Protein AF-A0A8S1CWT9-F1 (afdb_monomer_lite)

InterPro domains:
  IPR013087 Zinc finger C2H2-type [PS00028] (95-117)
  IPR051968 Zinc finger homeobox transcription regulators [PTHR45891] (40-151)

Organism: NCBI:txid197152

Structure (mmCIF, N/CA/C/O backbone):
data_AF-A0A8S1CWT9-F1
#
_entry.id   AF-A0A8S1CWT9-F1
#
loop_
_atom_site.group_PDB
_atom_site.id
_atom_site.type_symbol
_atom_site.label_atom_id
_atom_site.label_alt_id
_atom_site.label_comp_id
_atom_site.label_asym_id
_atom_site.label_entity_id
_atom_site.label_seq_id
_atom_site.pdbx_PDB_ins_code
_atom_site.Cartn_x
_atom_site.Cartn_y
_atom_site.Cartn_z
_atom_site.occupancy
_atom_site.B_iso_or_equiv
_atom_site.auth_seq_id
_atom_site.auth_comp_id
_atom_site.auth_asym_id
_atom_site.auth_atom_id
_atom_site.pdbx_PDB_model_num
ATOM 1 N N . MET A 1 1 ? -9.721 -0.249 -10.365 1.00 49.66 1 MET A N 1
ATOM 2 C CA . MET A 1 1 ? -8.797 0.901 -10.488 1.00 49.66 1 MET A CA 1
ATOM 3 C C . MET A 1 1 ? -8.798 1.610 -9.141 1.00 49.66 1 MET A C 1
ATOM 5 O O . MET A 1 1 ? -9.825 2.166 -8.777 1.00 49.66 1 MET A O 1
ATOM 9 N N . PHE A 1 2 ? -7.734 1.484 -8.346 1.00 64.31 2 PHE A N 1
ATOM 10 C CA . PHE A 1 2 ? -7.652 2.156 -7.043 1.00 64.31 2 PHE A CA 1
ATOM 11 C C . PHE A 1 2 ? -7.212 3.606 -7.270 1.00 64.31 2 PHE A C 1
ATOM 13 O O . PHE A 1 2 ? -6.270 3.846 -8.023 1.00 64.31 2 PHE A O 1
ATOM 20 N N . LYS A 1 3 ? -7.934 4.572 -6.694 1.00 72.62 3 LYS A N 1
ATOM 21 C CA . LYS A 1 3 ? -7.607 5.996 -6.834 1.00 72.62 3 LYS A CA 1
ATOM 22 C C . LYS A 1 3 ? -6.518 6.356 -5.829 1.00 72.62 3 LYS A C 1
ATOM 24 O O . LYS A 1 3 ? -6.702 6.142 -4.635 1.00 72.62 3 LYS A O 1
ATOM 29 N N . LEU A 1 4 ? -5.405 6.893 -6.319 1.00 82.19 4 LEU A N 1
ATOM 30 C CA . LEU A 1 4 ? -4.337 7.398 -5.463 1.00 82.19 4 LEU A CA 1
ATOM 31 C C . LEU A 1 4 ? -4.657 8.830 -5.019 1.00 82.19 4 LEU A C 1
ATOM 33 O O . LEU A 1 4 ? -5.099 9.628 -5.852 1.00 82.19 4 LEU A O 1
ATOM 37 N N . PRO A 1 5 ? -4.421 9.179 -3.743 1.00 83.06 5 PRO A N 1
ATOM 38 C CA . PRO A 1 5 ? -4.479 10.564 -3.297 1.00 83.06 5 PRO A CA 1
ATOM 39 C C . PRO A 1 5 ? -3.512 11.444 -4.102 1.00 83.06 5 PRO A C 1
ATOM 41 O O . PRO A 1 5 ? -2.410 11.013 -4.446 1.00 83.06 5 PRO A O 1
ATOM 44 N N . ALA A 1 6 ? -3.888 12.699 -4.369 1.00 84.00 6 ALA A N 1
ATOM 45 C CA . ALA A 1 6 ? -3.063 13.622 -5.160 1.00 84.00 6 ALA A CA 1
ATOM 46 C C . ALA A 1 6 ? -1.653 13.809 -4.568 1.00 84.00 6 ALA A C 1
ATOM 48 O O . ALA A 1 6 ? -0.664 13.834 -5.300 1.00 84.00 6 ALA A O 1
ATOM 49 N N . LYS A 1 7 ? -1.554 13.850 -3.232 1.00 86.88 7 LYS A N 1
ATOM 50 C CA . LYS A 1 7 ? -0.280 13.913 -2.505 1.00 86.88 7 LYS A CA 1
ATOM 51 C C . LYS A 1 7 ? 0.626 12.719 -2.830 1.00 86.88 7 LYS A C 1
ATOM 53 O O . LYS A 1 7 ? 1.799 12.906 -3.138 1.00 86.88 7 LYS A O 1
ATOM 58 N N . THR A 1 8 ? 0.063 11.511 -2.849 1.00 89.81 8 THR A N 1
ATOM 59 C CA . THR A 1 8 ? 0.788 10.272 -3.160 1.00 89.81 8 THR A CA 1
ATOM 60 C C . THR A 1 8 ? 1.330 10.275 -4.585 1.00 89.81 8 THR A C 1
ATOM 62 O O . THR A 1 8 ? 2.436 9.801 -4.816 1.00 89.81 8 THR A O 1
ATOM 65 N N . VAL A 1 9 ? 0.598 10.846 -5.548 1.00 90.62 9 VAL A N 1
ATOM 66 C CA . VAL A 1 9 ? 1.092 10.981 -6.931 1.00 90.62 9 VAL A CA 1
ATOM 67 C C . VAL A 1 9 ? 2.339 11.872 -6.981 1.00 90.62 9 VAL A C 1
ATOM 69 O O . VAL A 1 9 ? 3.316 11.520 -7.643 1.00 90.62 9 VAL A O 1
ATOM 72 N N . GLY A 1 10 ? 2.345 12.983 -6.237 1.00 90.56 10 GLY A N 1
ATOM 73 C CA . GLY A 1 10 ? 3.521 13.850 -6.105 1.00 90.56 10 GLY A CA 1
ATOM 74 C C . GLY A 1 10 ? 4.719 13.140 -5.464 1.00 90.56 10 GLY A C 1
ATOM 75 O O . GLY A 1 10 ? 5.833 13.216 -5.983 1.00 90.56 10 GLY A O 1
ATOM 76 N N . GLU A 1 11 ? 4.488 12.390 -4.383 1.00 92.75 11 GLU A N 1
ATOM 77 C CA . GLU A 1 11 ? 5.516 11.593 -3.697 1.00 92.75 11 GLU A CA 1
ATOM 78 C C . GLU A 1 11 ? 6.090 10.487 -4.592 1.00 92.75 11 GLU A C 1
ATOM 80 O O . GLU A 1 11 ? 7.299 10.267 -4.597 1.00 92.75 11 GLU A O 1
ATOM 85 N N . ILE A 1 12 ? 5.254 9.826 -5.402 1.00 93.75 12 ILE A N 1
ATOM 86 C CA . ILE A 1 12 ? 5.706 8.859 -6.413 1.00 93.75 12 ILE A CA 1
ATOM 87 C C . ILE A 1 12 ? 6.628 9.544 -7.424 1.00 93.75 12 ILE A C 1
ATOM 89 O O . ILE A 1 12 ? 7.690 9.006 -7.731 1.00 93.75 12 ILE A O 1
ATOM 93 N N . GLY A 1 13 ? 6.260 10.730 -7.920 1.00 92.31 13 GLY A N 1
ATOM 94 C CA . GLY A 1 13 ? 7.089 11.494 -8.856 1.00 92.31 13 GLY A CA 1
ATOM 95 C C . GLY A 1 13 ? 8.473 11.810 -8.283 1.00 92.31 13 GLY A C 1
ATOM 96 O O . GLY A 1 13 ? 9.487 11.566 -8.937 1.00 92.31 13 GLY A O 1
ATOM 97 N N . GLN A 1 14 ? 8.528 12.264 -7.029 1.00 93.75 14 GLN A N 1
ATOM 98 C CA . GLN A 1 14 ? 9.786 12.504 -6.313 1.00 93.75 14 GLN A CA 1
ATOM 99 C C . GLN A 1 14 ? 10.577 11.207 -6.092 1.00 93.75 14 GLN A C 1
ATOM 101 O O . GLN A 1 14 ? 11.782 11.160 -6.331 1.00 93.75 14 GLN A O 1
ATOM 106 N N . ALA A 1 15 ? 9.903 10.125 -5.696 1.00 94.06 15 ALA A N 1
ATOM 107 C CA . ALA A 1 15 ? 10.519 8.820 -5.489 1.00 94.06 15 ALA A CA 1
ATOM 108 C C . ALA A 1 15 ? 11.072 8.213 -6.788 1.00 94.06 15 ALA A C 1
ATOM 110 O O . ALA A 1 15 ? 12.037 7.451 -6.737 1.00 94.06 15 ALA A O 1
ATOM 111 N N . CYS A 1 16 ? 10.494 8.542 -7.945 1.00 93.06 16 CYS A N 1
ATOM 112 C CA . CYS A 1 16 ? 11.016 8.149 -9.251 1.00 93.06 16 CYS A CA 1
ATOM 113 C C . CYS A 1 16 ? 12.299 8.901 -9.634 1.00 93.06 16 CYS A C 1
ATOM 115 O O . CYS A 1 16 ? 13.097 8.357 -10.392 1.00 93.06 16 CYS A O 1
ATOM 117 N N . ALA A 1 17 ? 12.528 10.101 -9.093 1.00 91.06 17 ALA A N 1
ATOM 118 C CA . ALA A 1 17 ? 13.733 10.888 -9.358 1.00 91.06 17 ALA A CA 1
ATOM 119 C C . ALA A 1 17 ? 14.971 10.401 -8.579 1.00 91.06 17 ALA A C 1
ATOM 121 O O . ALA A 1 17 ? 16.090 10.804 -8.890 1.00 91.06 17 ALA A O 1
ATOM 122 N N . THR A 1 18 ? 14.799 9.538 -7.574 1.00 90.56 18 THR A N 1
ATOM 123 C CA . THR A 1 18 ? 15.908 8.997 -6.775 1.00 90.56 18 THR A CA 1
ATOM 124 C C . THR A 1 18 ? 16.432 7.675 -7.335 1.00 90.56 18 THR A C 1
ATOM 126 O O . THR A 1 18 ? 15.701 6.912 -7.970 1.00 90.56 18 THR A O 1
ATOM 129 N N . THR A 1 19 ? 17.694 7.348 -7.058 1.00 87.56 19 THR A N 1
ATOM 130 C CA . THR A 1 19 ? 18.300 6.054 -7.412 1.00 87.56 19 THR A CA 1
ATOM 131 C C . THR A 1 19 ? 17.859 4.927 -6.470 1.00 87.56 19 THR A C 1
ATOM 133 O O . THR A 1 19 ? 17.365 5.172 -5.371 1.00 87.56 19 THR A O 1
ATOM 136 N N . GLY A 1 20 ? 18.021 3.672 -6.900 1.00 89.31 20 GLY A N 1
ATOM 137 C CA . GLY A 1 20 ? 17.715 2.488 -6.087 1.00 89.31 20 GLY A CA 1
ATOM 138 C C . GLY A 1 20 ? 16.220 2.243 -5.851 1.00 89.31 20 GLY A C 1
ATOM 139 O O . GLY A 1 20 ? 15.360 2.806 -6.534 1.00 89.31 20 GLY A O 1
ATOM 140 N N . HIS A 1 21 ? 15.900 1.378 -4.890 1.00 93.69 21 HIS A N 1
ATOM 141 C CA . HIS A 1 21 ? 14.523 1.056 -4.510 1.00 93.69 21 HIS A CA 1
ATOM 142 C C . HIS A 1 21 ? 13.992 2.063 -3.491 1.00 93.69 21 HIS A C 1
ATOM 144 O O . HIS A 1 21 ? 14.667 2.389 -2.519 1.00 93.69 21 HIS A O 1
ATOM 150 N N . THR A 1 22 ? 12.769 2.541 -3.694 1.00 95.94 22 THR A N 1
ATOM 151 C CA . THR A 1 22 ? 12.094 3.441 -2.749 1.00 95.94 22 THR A CA 1
ATOM 152 C C . THR A 1 22 ? 10.734 2.896 -2.365 1.00 95.94 22 THR A C 1
ATOM 154 O O . THR A 1 22 ? 10.123 2.152 -3.125 1.00 95.94 22 THR A O 1
ATOM 157 N N . ILE A 1 23 ? 10.252 3.263 -1.178 1.00 95.69 23 ILE A N 1
ATOM 158 C CA . ILE A 1 23 ? 8.928 2.875 -0.691 1.00 95.69 23 ILE A CA 1
ATOM 159 C C . ILE A 1 23 ? 8.103 4.145 -0.507 1.00 95.69 23 ILE A C 1
ATOM 161 O O . ILE A 1 23 ? 8.524 5.043 0.219 1.00 95.69 23 ILE A O 1
ATOM 165 N N . VAL A 1 24 ? 6.931 4.201 -1.137 1.00 94.75 24 VAL A N 1
ATOM 166 C CA . VAL A 1 24 ? 5.929 5.249 -0.899 1.00 94.75 24 VAL A CA 1
ATOM 167 C C . VAL A 1 24 ? 4.765 4.613 -0.159 1.00 94.75 24 VAL A C 1
ATOM 169 O O . VAL A 1 24 ? 4.210 3.609 -0.608 1.00 94.75 24 VAL A O 1
ATOM 172 N N . ARG A 1 25 ? 4.419 5.183 0.993 1.00 92.12 25 ARG A N 1
ATOM 173 C CA . ARG A 1 25 ? 3.312 4.728 1.833 1.00 92.12 25 ARG A CA 1
ATOM 174 C C . ARG A 1 25 ? 2.161 5.705 1.707 1.00 92.12 25 ARG A C 1
ATOM 176 O O . ARG A 1 25 ? 2.380 6.906 1.794 1.00 92.12 25 ARG A O 1
ATOM 183 N N . PHE A 1 26 ? 0.952 5.197 1.534 1.00 88.81 26 PHE A N 1
ATOM 184 C CA . PHE A 1 26 ? -0.241 6.029 1.483 1.00 88.81 26 PHE A CA 1
ATOM 185 C C . PHE A 1 26 ? -1.375 5.391 2.268 1.00 88.81 26 PHE A C 1
ATOM 187 O O . PHE A 1 26 ? -1.491 4.168 2.325 1.00 88.81 26 PHE A O 1
ATOM 194 N N . SER A 1 27 ? -2.227 6.232 2.834 1.00 85.25 27 SER A N 1
ATOM 195 C CA . SER A 1 27 ? -3.478 5.813 3.456 1.00 85.25 27 SER A CA 1
ATOM 196 C C . SER A 1 27 ? -4.642 6.192 2.541 1.00 85.25 27 SER A C 1
ATOM 198 O O . SER A 1 27 ? -4.522 7.083 1.697 1.00 85.25 27 SER A O 1
ATOM 200 N N . THR A 1 28 ? -5.760 5.479 2.649 1.00 77.31 28 THR A N 1
ATOM 201 C CA . THR A 1 28 ? -6.960 5.775 1.847 1.00 77.31 28 THR A CA 1
ATOM 202 C C . THR A 1 28 ? -7.794 6.927 2.402 1.00 77.31 28 THR A C 1
ATOM 204 O O . THR A 1 28 ? -8.642 7.455 1.686 1.00 77.31 28 THR A O 1
ATOM 207 N N . ASP A 1 29 ? -7.565 7.322 3.651 1.00 71.81 29 ASP A N 1
ATOM 208 C CA . ASP A 1 29 ? -8.084 8.554 4.230 1.00 71.81 29 ASP A CA 1
ATOM 209 C C . ASP A 1 29 ? -7.227 9.761 3.806 1.00 71.81 29 ASP A C 1
ATOM 211 O O . ASP A 1 29 ? -6.001 9.704 3.738 1.00 71.81 29 ASP A O 1
ATOM 215 N N . ALA A 1 30 ? -7.899 10.866 3.466 1.00 57.97 30 ALA A N 1
ATOM 216 C CA . ALA A 1 30 ? -7.269 12.090 2.958 1.00 57.97 30 ALA A CA 1
ATOM 217 C C . ALA A 1 30 ? -6.374 12.790 3.999 1.00 57.97 30 ALA A C 1
ATOM 219 O O . ALA A 1 30 ? -5.510 13.591 3.642 1.00 57.97 30 ALA A O 1
ATOM 220 N N . GLU A 1 31 ? -6.554 12.455 5.273 1.00 56.31 31 GLU A N 1
ATOM 221 C CA . GLU A 1 31 ? -5.824 13.003 6.407 1.00 56.31 31 GLU A CA 1
ATOM 222 C C . GLU A 1 31 ? -5.091 11.854 7.088 1.00 56.31 31 GLU A C 1
ATOM 224 O O . GLU A 1 31 ? -5.621 11.168 7.959 1.00 56.31 31 GLU A O 1
ATOM 229 N N . GLY A 1 32 ? -3.868 11.594 6.626 1.00 53.34 32 GLY A N 1
ATOM 230 C CA . GLY A 1 32 ? -3.017 10.580 7.228 1.00 53.34 32 GLY A CA 1
ATOM 231 C C . GLY A 1 32 ? -2.881 10.832 8.727 1.00 53.34 32 GLY A C 1
ATOM 232 O O . GLY A 1 32 ? -2.379 11.879 9.138 1.00 53.34 32 GLY A O 1
ATOM 233 N N . MET A 1 33 ? -3.288 9.861 9.544 1.00 53.72 33 MET A N 1
ATOM 234 C CA . MET A 1 33 ? -2.989 9.849 10.975 1.00 53.72 33 MET A CA 1
ATOM 235 C C . MET A 1 33 ? -1.507 9.563 11.207 1.00 53.72 33 MET A C 1
ATOM 237 O O . MET A 1 33 ? -1.104 8.503 11.669 1.00 53.72 33 MET A O 1
ATOM 241 N N . ALA A 1 34 ? -0.680 10.549 10.880 1.00 50.03 34 ALA A N 1
ATOM 242 C CA . ALA A 1 34 ? 0.736 10.558 11.200 1.00 50.03 34 ALA A CA 1
ATOM 243 C C . ALA A 1 34 ? 1.008 10.971 12.662 1.00 50.03 34 ALA A C 1
ATOM 245 O O . ALA A 1 34 ? 2.169 11.018 13.054 1.00 50.03 34 ALA A O 1
ATOM 246 N N . ALA A 1 35 ? -0.017 11.290 13.468 1.00 50.84 35 ALA A N 1
ATOM 247 C CA . ALA A 1 35 ? 0.195 11.946 14.765 1.00 50.84 35 ALA A CA 1
ATOM 248 C C . ALA A 1 35 ? -0.682 11.470 15.936 1.00 50.84 35 ALA A C 1
ATOM 250 O O . ALA A 1 35 ? -0.478 11.932 17.056 1.00 50.84 35 ALA A O 1
ATOM 251 N N . THR A 1 36 ? -1.643 10.570 15.734 1.00 56.09 36 THR A N 1
ATOM 252 C CA . THR A 1 36 ? -2.501 10.110 16.837 1.00 56.09 36 THR A CA 1
ATOM 253 C C . THR A 1 36 ? -1.913 8.841 17.435 1.00 56.09 36 THR A C 1
ATOM 255 O O . THR A 1 36 ? -1.563 7.913 16.706 1.00 56.09 36 THR A O 1
ATOM 258 N N . ALA A 1 37 ? -1.757 8.816 18.760 1.00 70.62 37 ALA A N 1
ATOM 259 C CA . ALA A 1 37 ? -1.256 7.646 19.468 1.00 70.62 37 ALA A CA 1
ATOM 260 C C . ALA A 1 37 ? -2.113 6.421 19.109 1.00 70.62 37 ALA A C 1
ATOM 262 O O . ALA A 1 37 ? -3.340 6.467 19.210 1.00 70.62 37 ALA A O 1
ATOM 263 N N . MET A 1 38 ? -1.466 5.346 18.651 1.00 81.62 38 MET A N 1
ATOM 264 C CA . MET A 1 38 ? -2.145 4.095 18.317 1.00 81.62 38 MET A CA 1
ATOM 265 C C . MET A 1 38 ? -2.852 3.561 19.573 1.00 81.62 38 MET A C 1
ATOM 267 O O . MET A 1 38 ? -2.187 3.435 20.607 1.00 81.62 38 MET A O 1
ATOM 271 N N . PRO A 1 39 ? -4.154 3.228 19.510 1.00 82.81 39 PRO A N 1
ATOM 272 C CA . PRO A 1 39 ? -4.846 2.627 20.642 1.00 82.81 39 PRO A CA 1
ATOM 273 C C . PRO A 1 39 ? -4.192 1.302 21.072 1.00 82.81 39 PRO A C 1
ATOM 275 O O . PRO A 1 39 ? -3.565 0.624 20.246 1.00 82.81 39 PRO A O 1
ATOM 278 N N . PRO A 1 40 ? -4.347 0.887 22.342 1.00 83.19 40 PRO A N 1
ATOM 279 C CA . PRO A 1 40 ? -3.868 -0.415 22.794 1.00 83.19 40 PRO A CA 1
ATOM 280 C C . PRO A 1 40 ? -4.463 -1.543 21.938 1.00 83.19 40 PRO A C 1
ATOM 282 O O . PRO A 1 40 ? -5.555 -1.432 21.384 1.00 83.19 40 PRO A O 1
ATOM 285 N N . HIS A 1 41 ? -3.702 -2.628 21.780 1.00 88.31 41 HIS A N 1
ATOM 286 C CA . HIS A 1 41 ? -4.041 -3.784 20.934 1.00 88.31 41 HIS A CA 1
ATOM 287 C C . HIS A 1 41 ? -4.184 -3.497 19.430 1.00 88.31 41 HIS A C 1
ATOM 289 O O . HIS A 1 41 ? -4.434 -4.431 18.664 1.00 88.31 41 HIS A O 1
ATOM 295 N N . CYS A 1 42 ? -3.976 -2.259 18.982 1.00 91.25 42 CYS A N 1
ATOM 296 C CA . CYS A 1 42 ? -4.053 -1.891 17.576 1.00 91.25 42 CYS A CA 1
ATOM 297 C C . CYS A 1 42 ? -2.661 -1.737 16.958 1.00 91.25 42 CYS A C 1
ATOM 299 O O . CYS A 1 42 ? -1.693 -1.377 17.631 1.00 91.25 42 CYS A O 1
ATOM 301 N N . ARG A 1 43 ? -2.535 -2.022 15.659 1.00 90.88 43 ARG A N 1
ATOM 302 C CA . ARG A 1 43 ? -1.295 -1.772 14.911 1.00 90.88 43 ARG A CA 1
ATOM 303 C C . ARG A 1 43 ? -1.550 -1.406 13.458 1.00 90.88 43 ARG A C 1
ATOM 305 O O . ARG A 1 43 ? -2.594 -1.726 12.893 1.00 90.88 43 ARG A O 1
ATOM 312 N N . HIS A 1 44 ? -0.535 -0.806 12.845 1.00 90.12 44 HIS A N 1
ATOM 313 C CA . HIS A 1 44 ? -0.490 -0.601 11.405 1.00 90.12 44 HIS A CA 1
ATOM 314 C C . HIS A 1 44 ? -0.302 -1.926 10.660 1.00 90.12 44 HIS A C 1
ATOM 316 O O . HIS A 1 44 ? 0.442 -2.812 11.092 1.00 90.12 44 HIS A O 1
ATOM 322 N N . LEU A 1 45 ? -0.945 -2.009 9.503 1.00 91.19 45 LEU A N 1
ATOM 323 C CA . LEU A 1 45 ? -0.726 -3.022 8.489 1.00 91.19 45 LEU A CA 1
ATOM 324 C C . LEU A 1 45 ? -0.213 -2.358 7.219 1.00 91.19 45 LEU A C 1
ATOM 326 O O . LEU A 1 45 ? -0.735 -1.338 6.775 1.00 91.19 45 LEU A O 1
ATOM 330 N N . GLU A 1 46 ? 0.792 -2.976 6.617 1.00 92.38 46 GLU A N 1
ATOM 331 C CA . GLU A 1 46 ? 1.314 -2.591 5.314 1.00 92.38 46 GLU A CA 1
ATOM 332 C C . GLU A 1 46 ? 0.858 -3.618 4.281 1.00 92.38 46 GLU A C 1
ATOM 334 O O . GLU A 1 46 ? 1.128 -4.812 4.417 1.00 92.38 46 GLU A O 1
ATOM 339 N N . LYS A 1 47 ? 0.170 -3.160 3.236 1.00 91.75 47 LYS A N 1
ATOM 340 C CA . LYS A 1 47 ? -0.219 -3.989 2.097 1.00 91.75 47 LYS A CA 1
ATOM 341 C C . LYS A 1 47 ? 0.439 -3.467 0.832 1.00 91.75 47 LYS A C 1
ATOM 343 O O . LYS A 1 47 ? 0.308 -2.296 0.491 1.00 91.75 47 LYS A O 1
ATOM 348 N N . GLU A 1 48 ? 1.111 -4.345 0.102 1.00 94.62 48 GLU A N 1
ATOM 349 C CA . GLU A 1 48 ? 1.666 -4.003 -1.206 1.00 94.62 48 GLU A CA 1
ATOM 350 C C . GLU A 1 48 ? 0.536 -3.704 -2.192 1.00 94.62 48 GLU A C 1
ATOM 352 O O . GLU A 1 48 ? -0.357 -4.526 -2.407 1.00 94.62 48 GLU A O 1
ATOM 357 N N . ALA A 1 49 ? 0.565 -2.503 -2.765 1.00 93.56 49 ALA A N 1
ATOM 358 C CA . ALA A 1 49 ? -0.436 -2.042 -3.716 1.00 93.56 49 ALA A CA 1
ATOM 359 C C . ALA A 1 49 ? 0.058 -2.173 -5.161 1.00 93.56 49 ALA A C 1
ATOM 361 O O . ALA A 1 49 ? -0.692 -2.627 -6.023 1.00 93.56 49 ALA A O 1
ATOM 362 N N . ALA A 1 50 ? 1.301 -1.758 -5.432 1.00 95.56 50 ALA A N 1
ATOM 363 C CA . ALA A 1 50 ? 1.904 -1.820 -6.762 1.00 95.56 50 ALA A CA 1
ATOM 364 C C . ALA A 1 50 ? 3.425 -1.597 -6.720 1.00 95.56 50 ALA A C 1
ATOM 366 O O . ALA A 1 50 ? 3.980 -1.130 -5.726 1.00 95.56 50 ALA A O 1
ATOM 367 N N . PHE A 1 51 ? 4.079 -1.845 -7.851 1.00 96.88 51 PHE A N 1
ATOM 368 C CA . PHE A 1 51 ? 5.479 -1.524 -8.103 1.00 96.88 51 PHE A CA 1
ATOM 369 C C . PHE A 1 51 ? 5.587 -0.621 -9.329 1.00 96.88 51 PHE A C 1
ATOM 371 O O . PHE A 1 51 ? 5.026 -0.936 -10.371 1.00 96.88 51 PHE A O 1
ATOM 378 N N . ILE A 1 52 ? 6.302 0.496 -9.236 1.00 96.25 52 ILE A N 1
ATOM 379 C CA . ILE A 1 52 ? 6.361 1.504 -10.301 1.00 96.25 52 ILE A CA 1
ATOM 380 C C . ILE A 1 52 ? 7.773 1.565 -10.869 1.00 96.25 52 ILE A C 1
ATOM 382 O O . ILE A 1 52 ? 8.750 1.722 -10.134 1.00 96.25 52 ILE A O 1
ATOM 386 N N . CYS A 1 53 ? 7.899 1.450 -12.190 1.00 95.75 53 CYS A N 1
ATOM 387 C CA . CYS A 1 53 ? 9.185 1.611 -12.856 1.00 95.75 53 CYS A CA 1
ATOM 388 C C . CYS A 1 53 ? 9.615 3.082 -12.823 1.00 95.75 53 CYS A C 1
ATOM 390 O O . CYS A 1 53 ? 8.916 3.936 -13.356 1.00 95.75 53 CYS A O 1
ATOM 392 N N . LYS A 1 54 ? 10.800 3.386 -12.285 1.00 94.38 54 LYS A N 1
ATOM 393 C CA . LYS A 1 54 ? 11.272 4.776 -12.169 1.00 94.38 54 LYS A CA 1
ATOM 394 C C . LYS A 1 54 ? 11.519 5.482 -13.507 1.00 94.38 54 LYS A C 1
ATOM 396 O O . LYS A 1 54 ? 11.446 6.702 -13.569 1.00 94.38 54 LYS A O 1
ATOM 401 N N . LYS A 1 55 ? 11.772 4.731 -14.587 1.00 93.38 55 LYS A N 1
ATOM 402 C CA . LYS A 1 55 ? 12.072 5.301 -15.913 1.00 93.38 55 LYS A CA 1
ATOM 403 C C . LYS A 1 55 ? 10.827 5.688 -16.709 1.00 93.38 55 LYS A C 1
ATOM 405 O O . LYS A 1 55 ? 10.790 6.769 -17.278 1.00 93.38 55 LYS A O 1
ATOM 410 N N . CYS A 1 56 ? 9.829 4.808 -16.779 1.00 94.81 56 CYS A N 1
ATOM 411 C CA . CYS A 1 56 ? 8.611 5.029 -17.574 1.00 94.81 56 CYS A CA 1
ATOM 412 C C . CYS A 1 56 ? 7.363 5.318 -16.729 1.00 94.81 56 CYS A C 1
ATOM 414 O O . CYS A 1 56 ? 6.305 5.577 -17.288 1.00 94.81 56 CYS A O 1
ATOM 416 N N . GLN A 1 57 ? 7.474 5.230 -15.399 1.00 94.38 57 GLN A N 1
ATOM 417 C CA . GLN A 1 57 ? 6.396 5.443 -14.427 1.00 94.38 57 GLN A CA 1
ATOM 418 C C . GLN A 1 57 ? 5.176 4.522 -14.598 1.00 94.38 57 GLN A C 1
ATOM 420 O O . GLN A 1 57 ? 4.114 4.774 -14.034 1.00 94.38 57 GLN A O 1
ATOM 425 N N . LEU A 1 58 ? 5.329 3.406 -15.320 1.00 94.94 58 LEU A N 1
ATOM 426 C CA . LEU A 1 58 ? 4.306 2.367 -15.396 1.00 94.94 58 LEU A CA 1
ATOM 427 C C . LEU A 1 58 ? 4.236 1.575 -14.087 1.00 94.94 58 LEU A C 1
ATOM 429 O O . LEU A 1 58 ? 5.268 1.239 -13.498 1.00 94.94 58 LEU A O 1
ATOM 433 N N . ALA A 1 59 ? 3.011 1.264 -13.662 1.00 95.31 59 ALA A N 1
ATOM 434 C CA . ALA A 1 59 ? 2.719 0.473 -12.473 1.00 95.31 59 ALA A CA 1
ATOM 435 C C . ALA A 1 59 ? 2.514 -1.010 -12.816 1.00 95.31 59 ALA A C 1
ATOM 437 O O . ALA A 1 59 ? 1.898 -1.358 -13.823 1.00 95.31 59 ALA A O 1
ATOM 438 N N . PHE A 1 60 ? 3.000 -1.878 -11.937 1.00 96.31 60 PHE A N 1
ATOM 439 C CA . PHE A 1 60 ? 3.005 -3.327 -12.073 1.00 96.31 60 PHE A CA 1
ATOM 440 C C . PHE A 1 60 ? 2.454 -3.976 -10.796 1.00 96.31 60 PHE A C 1
ATOM 442 O O . PHE A 1 60 ? 2.676 -3.453 -9.701 1.00 96.31 60 PHE A O 1
ATOM 449 N N . PRO A 1 61 ? 1.757 -5.120 -10.902 1.00 95.56 61 PRO A N 1
ATOM 450 C CA . PRO A 1 61 ? 1.135 -5.773 -9.749 1.00 95.56 61 PRO A CA 1
ATOM 451 C C . PRO A 1 61 ? 2.131 -6.530 -8.862 1.00 95.56 61 PRO A C 1
ATOM 453 O O . PRO A 1 61 ? 1.830 -6.796 -7.706 1.00 95.56 61 PRO A O 1
ATOM 456 N N . THR A 1 62 ? 3.303 -6.900 -9.389 1.00 96.62 62 THR A N 1
ATOM 457 C CA . THR A 1 62 ? 4.314 -7.677 -8.661 1.00 96.62 62 THR A CA 1
ATOM 458 C C . THR A 1 62 ? 5.715 -7.145 -8.922 1.00 96.62 62 THR A C 1
ATOM 460 O O . THR A 1 62 ? 5.996 -6.559 -9.974 1.00 96.62 62 THR A O 1
ATOM 463 N N . GLU A 1 63 ? 6.620 -7.405 -7.980 1.00 96.25 63 GLU A N 1
ATOM 464 C CA . GLU A 1 63 ? 8.024 -7.024 -8.108 1.00 96.25 63 GLU A CA 1
ATOM 465 C C . GLU A 1 63 ? 8.688 -7.711 -9.314 1.00 96.25 63 GLU A C 1
ATOM 467 O O . GLU A 1 63 ? 9.416 -7.099 -10.098 1.00 96.25 63 GLU A O 1
ATOM 472 N N . ALA A 1 64 ? 8.370 -8.990 -9.530 1.00 96.44 64 ALA A N 1
ATOM 473 C CA . ALA A 1 64 ? 8.880 -9.756 -10.660 1.00 96.44 64 ALA A CA 1
ATOM 474 C C . ALA A 1 64 ? 8.491 -9.126 -12.010 1.00 96.44 64 ALA A C 1
ATOM 476 O O . ALA A 1 64 ? 9.318 -9.085 -12.926 1.00 96.44 64 ALA A O 1
ATOM 477 N N . ALA A 1 65 ? 7.268 -8.592 -12.125 1.00 96.94 65 ALA A N 1
ATOM 478 C CA . ALA A 1 65 ? 6.782 -7.954 -13.344 1.00 96.94 65 ALA A CA 1
ATOM 479 C C . ALA A 1 65 ? 7.525 -6.644 -13.650 1.00 96.94 65 ALA A C 1
ATOM 481 O O . ALA A 1 65 ? 7.975 -6.455 -14.784 1.00 96.94 65 ALA A O 1
ATOM 482 N N . VAL A 1 66 ? 7.737 -5.774 -12.652 1.00 96.44 66 VAL A N 1
ATOM 483 C CA . VAL A 1 66 ? 8.519 -4.542 -12.867 1.00 96.44 66 VAL A CA 1
ATOM 484 C C . VAL A 1 66 ? 9.980 -4.861 -13.184 1.00 96.44 66 VAL A C 1
ATOM 486 O O . VAL A 1 66 ? 10.556 -4.258 -14.089 1.00 96.44 66 VAL A O 1
ATOM 489 N N . ASN A 1 67 ? 10.567 -5.860 -12.521 1.00 94.56 67 ASN A N 1
ATOM 490 C CA . ASN A 1 67 ? 11.946 -6.275 -12.767 1.00 94.56 67 ASN A CA 1
ATOM 491 C C . ASN A 1 67 ? 12.101 -6.870 -14.179 1.00 94.56 67 ASN A C 1
ATOM 493 O O . ASN A 1 67 ? 13.089 -6.602 -14.866 1.00 94.56 67 ASN A O 1
ATOM 497 N N . GLY A 1 68 ? 11.117 -7.645 -14.648 1.00 95.44 68 GLY A N 1
ATOM 498 C CA . GLY A 1 68 ? 11.055 -8.143 -16.024 1.00 95.44 68 GLY A CA 1
ATOM 499 C C . GLY A 1 68 ? 10.976 -7.009 -17.048 1.00 95.44 68 GLY A C 1
ATOM 500 O O . GLY A 1 68 ? 11.777 -6.966 -17.981 1.00 95.44 68 GLY A O 1
ATOM 501 N N . HIS A 1 69 ? 10.087 -6.040 -16.824 1.00 96.06 69 HIS A N 1
ATOM 502 C CA . HIS A 1 69 ? 9.967 -4.851 -17.666 1.00 96.06 69 HIS A CA 1
ATOM 503 C C . HIS A 1 69 ? 11.264 -4.027 -17.718 1.00 96.06 69 HIS A C 1
ATOM 505 O O . HIS A 1 69 ? 11.691 -3.589 -18.788 1.00 96.06 69 HIS A O 1
ATOM 511 N N . GLN A 1 70 ? 11.923 -3.832 -16.573 1.00 95.00 70 GLN A N 1
ATOM 512 C CA . GLN A 1 70 ? 13.193 -3.114 -16.503 1.00 95.00 70 GLN A CA 1
ATOM 513 C C . GLN A 1 70 ? 14.274 -3.798 -17.336 1.00 95.00 70 GLN A C 1
ATOM 515 O O . GLN A 1 70 ? 14.960 -3.119 -18.091 1.00 95.00 70 GLN A O 1
ATOM 520 N N . ARG A 1 71 ? 14.404 -5.125 -17.239 1.00 93.94 71 ARG A N 1
ATOM 521 C CA . ARG A 1 71 ? 15.395 -5.887 -18.014 1.00 93.94 71 ARG A CA 1
ATOM 522 C C . ARG A 1 71 ? 15.138 -5.844 -19.514 1.00 93.94 71 ARG A C 1
ATOM 524 O O . ARG A 1 71 ? 16.088 -5.731 -20.278 1.00 93.94 71 ARG A O 1
ATOM 531 N N . ALA A 1 72 ? 13.877 -5.965 -19.917 1.00 94.75 72 ALA A N 1
ATOM 532 C CA . ALA A 1 72 ? 13.517 -6.126 -21.320 1.00 94.75 72 ALA A CA 1
ATOM 533 C C . ALA A 1 72 ? 13.394 -4.797 -22.079 1.00 94.75 72 ALA A C 1
ATOM 535 O O . ALA A 1 72 ? 13.672 -4.758 -23.272 1.00 94.75 72 ALA A O 1
ATOM 536 N N . VAL A 1 73 ? 12.959 -3.721 -21.412 1.00 95.31 73 VAL A N 1
ATOM 537 C CA . VAL A 1 73 ? 12.527 -2.487 -22.092 1.00 95.31 73 VAL A CA 1
ATOM 538 C C . VAL A 1 73 ? 13.239 -1.254 -21.550 1.00 95.31 73 VAL A C 1
ATOM 540 O O . VAL A 1 73 ? 13.923 -0.548 -22.285 1.00 95.31 73 VAL A O 1
ATOM 543 N N . CYS A 1 74 ? 13.083 -0.956 -20.259 1.00 93.31 74 CYS A N 1
ATOM 544 C CA . CYS A 1 74 ? 13.521 0.338 -19.735 1.00 93.31 74 CYS A CA 1
ATOM 545 C C . CYS A 1 74 ? 15.042 0.447 -19.566 1.00 93.31 74 CYS A C 1
ATOM 547 O O . CYS A 1 74 ? 15.610 1.494 -19.870 1.00 93.31 74 CYS A O 1
ATOM 549 N N . PHE A 1 75 ? 15.686 -0.623 -19.114 1.00 90.62 75 PHE A N 1
ATOM 550 C CA . PHE A 1 75 ? 17.108 -0.680 -18.778 1.00 90.62 75 PHE A CA 1
ATOM 551 C C . PHE A 1 75 ? 17.807 -1.830 -19.517 1.00 90.62 75 PHE A C 1
ATOM 553 O O . PHE A 1 75 ? 18.721 -2.460 -18.980 1.00 90.62 75 PHE A O 1
ATOM 560 N N . ALA A 1 76 ? 17.353 -2.134 -20.737 1.00 90.31 76 ALA A N 1
ATOM 561 C CA . ALA A 1 76 ? 17.977 -3.145 -21.581 1.00 90.31 76 ALA A CA 1
ATOM 562 C C . ALA A 1 76 ? 19.461 -2.803 -21.803 1.00 90.31 76 ALA A C 1
ATOM 564 O O . ALA A 1 76 ? 19.798 -1.675 -22.155 1.00 90.31 76 ALA A O 1
ATOM 565 N N . GLY A 1 77 ? 20.350 -3.765 -21.540 1.00 85.69 77 GLY A N 1
ATOM 566 C CA . GLY A 1 77 ? 21.803 -3.582 -21.663 1.00 85.69 77 GLY A CA 1
ATOM 567 C C . GLY A 1 77 ? 22.472 -2.758 -20.552 1.00 85.69 77 GLY A C 1
ATOM 568 O O . GLY A 1 77 ? 23.691 -2.635 -20.562 1.00 85.69 77 GLY A O 1
ATOM 569 N N . LEU A 1 78 ? 21.719 -2.229 -19.580 1.00 85.62 78 LEU A N 1
ATOM 570 C CA . LEU A 1 78 ? 22.274 -1.482 -18.445 1.00 85.62 78 LEU A CA 1
ATOM 571 C C . LEU A 1 78 ? 22.506 -2.377 -17.222 1.00 85.62 78 LEU A C 1
ATOM 573 O O . LEU A 1 78 ? 21.801 -3.374 -17.018 1.00 85.62 78 LEU A O 1
ATOM 577 N N . ALA A 1 79 ? 23.473 -1.984 -16.388 1.00 83.69 79 ALA A N 1
ATOM 578 C CA . ALA A 1 79 ? 23.826 -2.668 -15.146 1.00 83.69 79 ALA A CA 1
ATOM 579 C C . ALA A 1 79 ? 22.655 -2.709 -14.147 1.00 83.69 79 ALA A C 1
ATOM 581 O O . ALA A 1 79 ? 21.751 -1.870 -14.175 1.00 83.69 79 A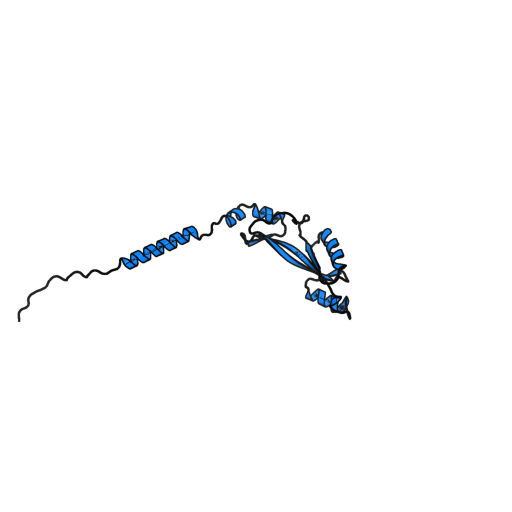LA A O 1
ATOM 582 N N . PHE A 1 80 ? 22.670 -3.694 -13.245 1.00 80.44 80 PHE A N 1
ATOM 583 C CA . PHE A 1 80 ? 21.612 -3.873 -12.246 1.00 80.44 80 PHE A CA 1
ATOM 584 C C . PHE A 1 80 ? 21.523 -2.698 -11.258 1.00 80.44 80 PHE A C 1
ATOM 586 O O . PHE A 1 80 ? 20.423 -2.308 -10.891 1.00 80.44 80 PHE A O 1
ATOM 593 N N . GLU A 1 81 ? 22.649 -2.080 -10.902 1.00 82.12 81 GLU A N 1
ATOM 594 C CA . GLU A 1 81 ? 22.732 -0.967 -9.938 1.00 82.12 81 GLU A CA 1
ATOM 595 C C . GLU A 1 81 ? 22.040 0.314 -10.427 1.00 82.12 81 GLU A C 1
ATOM 597 O O . GLU A 1 81 ? 21.659 1.171 -9.633 1.00 82.12 81 GLU A O 1
ATOM 602 N N . GLN A 1 82 ? 21.835 0.435 -11.741 1.00 78.38 82 GLN A N 1
ATOM 603 C CA . GLN A 1 82 ? 21.088 1.540 -12.343 1.00 78.38 82 GLN A CA 1
ATOM 604 C C . GLN A 1 82 ? 19.572 1.304 -12.328 1.00 78.38 82 GLN A C 1
ATOM 606 O O . GLN A 1 82 ? 18.804 2.171 -12.746 1.00 78.38 82 GLN A O 1
ATOM 611 N N . ARG A 1 83 ? 19.123 0.127 -11.874 1.00 86.62 83 ARG A N 1
ATOM 612 C CA . ARG A 1 83 ? 17.711 -0.246 -11.817 1.00 86.62 83 ARG A CA 1
ATOM 613 C C . ARG A 1 83 ? 17.151 0.071 -10.437 1.00 86.62 83 ARG A C 1
ATOM 615 O O . ARG A 1 83 ? 17.814 -0.041 -9.413 1.00 86.62 83 ARG A O 1
ATOM 622 N N . GLY A 1 84 ? 15.890 0.471 -10.427 1.00 91.81 84 GLY A N 1
ATOM 623 C CA . GLY A 1 84 ? 15.172 0.816 -9.212 1.00 91.81 84 GLY A CA 1
ATOM 624 C C . GLY A 1 84 ? 13.692 0.967 -9.508 1.00 91.81 84 GLY A C 1
ATOM 625 O O . GLY A 1 84 ? 13.295 1.375 -10.606 1.00 91.81 84 GLY A O 1
ATOM 626 N N . HIS A 1 85 ? 12.865 0.595 -8.544 1.00 95.56 85 HIS A N 1
ATOM 627 C CA . HIS A 1 85 ? 11.418 0.742 -8.623 1.00 95.56 85 HIS A CA 1
ATOM 628 C C . HIS A 1 85 ? 10.898 1.405 -7.347 1.00 95.56 85 HIS A C 1
ATOM 630 O O . HIS A 1 85 ? 11.556 1.373 -6.305 1.00 95.56 85 HIS A O 1
ATOM 636 N N . VAL A 1 86 ? 9.719 2.010 -7.438 1.00 96.94 86 VAL A N 1
ATOM 637 C CA . VAL A 1 86 ? 8.978 2.482 -6.267 1.00 96.94 86 VAL A CA 1
ATOM 638 C C . VAL A 1 86 ? 8.030 1.370 -5.833 1.00 96.94 86 VAL A C 1
ATOM 640 O O . VAL A 1 86 ? 7.186 0.943 -6.618 1.00 96.94 86 VAL A O 1
ATOM 643 N N . ARG A 1 87 ? 8.161 0.889 -4.600 1.00 97.25 87 ARG A N 1
ATOM 644 C CA . ARG A 1 87 ? 7.210 -0.021 -3.961 1.00 97.25 87 ARG A CA 1
ATOM 645 C C . ARG A 1 87 ? 6.128 0.816 -3.296 1.00 97.25 87 ARG A C 1
ATOM 647 O O . ARG A 1 87 ? 6.396 1.576 -2.367 1.00 97.25 87 ARG A O 1
ATOM 654 N N . LEU A 1 88 ? 4.911 0.697 -3.800 1.00 95.25 88 LEU A N 1
ATOM 655 C CA . LEU A 1 88 ? 3.762 1.420 -3.291 1.00 95.25 88 LEU A CA 1
ATOM 656 C C . LEU A 1 88 ? 3.053 0.562 -2.243 1.00 95.25 88 LEU A C 1
ATOM 658 O O . LEU A 1 88 ? 2.622 -0.555 -2.532 1.00 95.25 88 LEU A O 1
ATOM 662 N N . VAL A 1 89 ? 2.938 1.091 -1.031 1.00 93.94 89 VAL A N 1
ATOM 663 C CA . VAL A 1 89 ? 2.374 0.395 0.126 1.00 93.94 89 VAL A CA 1
ATOM 664 C C . VAL A 1 89 ? 1.147 1.149 0.6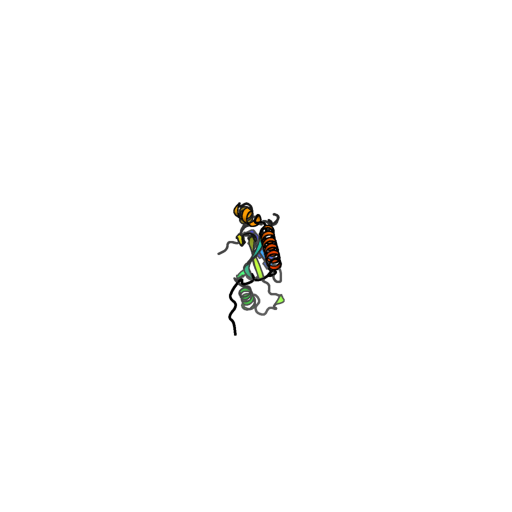14 1.00 93.94 89 VAL A C 1
ATOM 666 O O . VAL A 1 89 ? 1.225 2.324 0.966 1.00 93.94 89 VAL A O 1
ATOM 669 N N . GLN A 1 90 ? 0.014 0.460 0.645 1.00 91.75 90 GLN A N 1
ATOM 670 C CA . GLN A 1 90 ? -1.196 0.945 1.283 1.00 91.75 90 GLN A CA 1
ATOM 671 C C . GLN A 1 90 ? -1.125 0.646 2.782 1.00 91.75 90 GLN A C 1
ATOM 673 O O . GLN A 1 90 ? -0.909 -0.499 3.186 1.00 91.75 90 GLN A O 1
ATOM 678 N N . LEU A 1 91 ? -1.318 1.677 3.595 1.00 90.12 91 LEU A N 1
ATOM 679 C CA .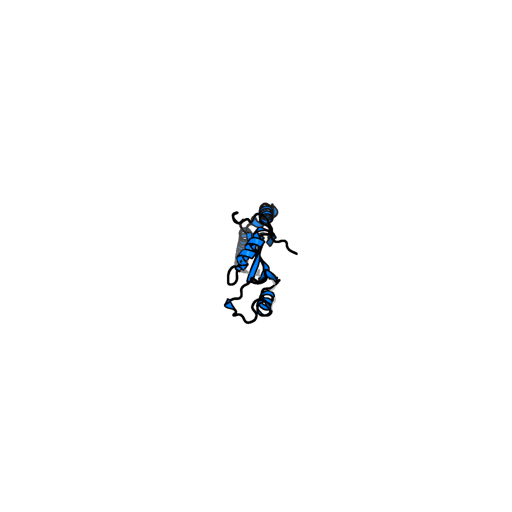 LEU A 1 91 ? -1.468 1.560 5.035 1.00 90.12 91 LEU A CA 1
ATOM 680 C C . LEU A 1 91 ? -2.909 1.183 5.379 1.00 90.12 91 LEU A C 1
ATOM 682 O O . LEU A 1 91 ? -3.862 1.704 4.799 1.00 90.12 91 LEU A O 1
ATOM 686 N N . GLY A 1 92 ? -3.044 0.267 6.326 1.00 90.75 92 GLY A N 1
ATOM 687 C CA . GLY A 1 92 ? -4.291 -0.085 6.985 1.00 90.75 92 GLY A CA 1
ATOM 688 C C . GLY A 1 92 ? -4.039 -0.351 8.462 1.00 90.75 92 GLY A C 1
ATOM 689 O O . GLY A 1 92 ? -2.944 -0.106 8.976 1.00 90.75 92 GLY A O 1
ATOM 690 N N . PHE A 1 93 ? -5.046 -0.882 9.143 1.00 91.75 93 PHE A N 1
ATOM 691 C CA . PHE A 1 93 ? -4.998 -1.090 10.582 1.00 91.75 93 PHE A CA 1
ATOM 692 C C . PHE A 1 93 ? -5.615 -2.427 10.956 1.00 91.75 93 PHE A C 1
ATOM 694 O O . PHE A 1 93 ? -6.502 -2.937 10.270 1.00 91.75 93 PHE A O 1
ATOM 701 N N . GLU A 1 94 ? -5.161 -2.982 12.070 1.00 93.50 94 GLU A N 1
ATOM 702 C CA . GLU A 1 94 ? -5.857 -4.086 12.713 1.00 93.50 94 GLU A CA 1
ATOM 703 C C . GLU A 1 94 ? -5.941 -3.911 14.220 1.00 93.50 94 GLU A C 1
ATOM 705 O O . GLU A 1 94 ? -5.007 -3.414 14.853 1.00 93.50 94 GLU A O 1
ATOM 710 N N . CYS A 1 95 ? -7.054 -4.379 14.775 1.00 93.44 95 CYS A N 1
ATOM 711 C CA . CYS A 1 95 ? -7.252 -4.581 16.196 1.00 93.44 95 CYS A CA 1
ATOM 712 C C . CYS A 1 95 ? -7.019 -6.059 16.523 1.00 93.44 95 CYS A C 1
ATOM 714 O O . CYS A 1 95 ? -7.751 -6.931 16.055 1.00 93.44 95 CYS A O 1
ATOM 716 N N . ARG A 1 96 ? -6.015 -6.358 17.350 1.00 92.06 96 ARG A N 1
ATOM 717 C CA . ARG A 1 96 ? -5.703 -7.732 17.768 1.00 92.06 96 ARG A CA 1
ATOM 718 C C . ARG A 1 96 ? -6.697 -8.288 18.780 1.00 92.06 96 ARG A C 1
ATOM 720 O O . ARG A 1 96 ? -6.903 -9.490 18.780 1.00 92.06 96 ARG A O 1
ATOM 727 N N . ALA A 1 97 ? -7.318 -7.434 19.594 1.00 90.50 97 ALA A N 1
ATOM 728 C CA . ALA A 1 97 ? -8.329 -7.865 20.561 1.00 90.50 97 ALA A CA 1
ATOM 729 C C . ALA A 1 97 ? -9.602 -8.381 19.869 1.00 90.50 97 ALA A C 1
ATOM 731 O O . ALA A 1 97 ? -10.237 -9.311 20.346 1.00 90.50 97 ALA A O 1
ATOM 732 N N . CYS A 1 98 ? -9.955 -7.804 18.717 1.00 91.69 98 CYS A N 1
ATOM 733 C CA . CYS A 1 98 ? -11.157 -8.176 17.966 1.00 91.69 98 CYS A CA 1
ATOM 734 C C . CYS A 1 98 ? -10.861 -8.977 16.689 1.00 91.69 98 CYS A C 1
ATOM 736 O O . CYS A 1 98 ? -11.787 -9.360 15.983 1.00 91.69 98 CYS A O 1
ATOM 738 N N . HIS A 1 99 ? -9.582 -9.196 16.359 1.00 91.62 99 HIS A N 1
ATOM 739 C CA . HIS A 1 99 ? -9.131 -9.752 15.077 1.00 91.62 99 HIS A CA 1
ATOM 740 C C . HIS A 1 99 ? -9.712 -9.034 13.841 1.00 91.62 99 HIS A C 1
ATOM 742 O O . HIS A 1 99 ? -9.869 -9.629 12.773 1.00 91.62 99 HIS A O 1
ATOM 748 N N . GLU A 1 100 ? -9.999 -7.737 13.967 1.00 92.69 100 GLU A N 1
ATOM 749 C CA . GLU A 1 100 ? -10.652 -6.941 12.928 1.00 92.69 100 GLU A CA 1
ATOM 750 C C . GLU A 1 100 ? -9.637 -6.088 12.163 1.00 92.69 100 GLU A C 1
ATOM 752 O O . GLU A 1 100 ? -8.722 -5.507 12.751 1.00 92.69 100 GLU A O 1
ATOM 757 N N . ARG A 1 101 ? -9.798 -6.005 10.836 1.00 93.56 101 ARG A N 1
ATOM 758 C CA . ARG A 1 101 ? -8.956 -5.193 9.948 1.00 93.56 101 ARG A CA 1
ATOM 759 C C . ARG A 1 101 ? -9.774 -4.072 9.336 1.00 93.56 101 ARG A C 1
ATOM 761 O O . ARG A 1 101 ? -10.796 -4.331 8.709 1.00 93.56 101 ARG A O 1
ATOM 768 N N . VAL A 1 102 ? -9.270 -2.852 9.444 1.00 90.38 102 VAL A N 1
ATOM 769 C CA . VAL A 1 102 ? -9.936 -1.649 8.938 1.00 90.38 102 VAL A CA 1
ATOM 770 C C . VAL A 1 102 ? -9.001 -0.852 8.034 1.00 90.38 102 VAL A C 1
ATOM 772 O O . VAL A 1 102 ? -7.774 -0.926 8.143 1.00 90.38 102 VAL A O 1
ATOM 775 N N . ALA A 1 103 ? -9.582 -0.128 7.079 1.00 86.31 103 ALA A N 1
ATOM 776 C CA . ALA A 1 103 ? -8.821 0.538 6.024 1.00 86.31 103 ALA A CA 1
ATOM 777 C C . ALA A 1 103 ? -8.337 1.936 6.430 1.00 86.31 103 ALA A C 1
ATOM 779 O O . ALA A 1 103 ? -7.334 2.406 5.900 1.00 86.31 103 ALA A O 1
ATOM 780 N N . THR A 1 104 ? -9.045 2.604 7.344 1.00 86.25 104 THR A N 1
ATOM 781 C CA . THR A 1 104 ? -8.760 3.989 7.745 1.00 86.25 104 THR A CA 1
ATOM 782 C C . THR A 1 104 ? -8.612 4.123 9.252 1.00 86.25 104 THR A C 1
ATOM 784 O O . THR A 1 104 ? -9.150 3.323 10.023 1.00 86.25 104 THR A O 1
ATOM 787 N N . ALA A 1 105 ? -7.904 5.165 9.684 1.00 84.75 105 ALA A N 1
ATOM 788 C CA . ALA A 1 105 ? -7.712 5.420 11.105 1.00 84.75 105 ALA A CA 1
ATOM 789 C C . ALA A 1 105 ? -9.032 5.819 11.781 1.00 84.75 105 ALA A C 1
ATOM 791 O O . ALA A 1 105 ? -9.304 5.403 12.902 1.00 84.75 105 ALA A O 1
ATOM 792 N N . ALA A 1 106 ? -9.898 6.552 11.074 1.00 85.75 106 ALA A N 1
ATOM 793 C CA . ALA A 1 106 ? -11.228 6.912 11.566 1.00 85.75 106 ALA A CA 1
ATOM 794 C C . ALA A 1 106 ? -12.088 5.676 11.887 1.00 85.75 106 ALA A C 1
ATOM 796 O O . ALA A 1 106 ? -12.735 5.631 12.931 1.00 85.75 106 ALA A O 1
ATOM 797 N N . GLN A 1 107 ? -12.047 4.648 11.028 1.00 89.31 107 GLN A N 1
ATOM 798 C CA . GLN A 1 107 ? -12.728 3.377 11.289 1.00 89.31 107 GLN A CA 1
ATOM 799 C C . GLN A 1 107 ? -12.150 2.670 12.513 1.00 89.31 107 GLN A C 1
ATOM 801 O O . GLN A 1 107 ? -12.906 2.112 13.300 1.00 89.31 107 GLN A O 1
ATOM 806 N N . LEU A 1 108 ? -10.828 2.717 12.697 1.00 89.44 108 LEU A N 1
ATOM 807 C CA . LEU A 1 108 ? -10.180 2.133 13.868 1.00 89.44 108 LEU A CA 1
ATOM 808 C C . LEU A 1 108 ? -10.602 2.841 15.157 1.00 89.44 108 LEU A C 1
ATOM 810 O O . LEU A 1 108 ? -10.947 2.179 16.127 1.00 89.44 108 LEU A O 1
ATOM 814 N N . VAL A 1 109 ? -10.611 4.174 15.168 1.00 88.81 109 VAL A N 1
ATOM 815 C CA . VAL A 1 109 ? -11.046 4.959 16.333 1.00 88.81 109 VAL A CA 1
ATOM 816 C C . VAL A 1 109 ? -12.505 4.659 16.665 1.00 88.81 109 VAL A C 1
ATOM 818 O O . VAL A 1 109 ? -12.833 4.411 17.822 1.00 88.81 109 VAL A O 1
ATOM 821 N N . GLN A 1 110 ? -13.372 4.617 15.652 1.00 90.50 110 GLN A N 1
ATOM 822 C CA . GLN A 1 110 ? -14.774 4.249 15.829 1.00 90.50 110 GLN A CA 1
ATOM 823 C C . GLN A 1 110 ? -14.930 2.813 16.353 1.00 90.50 110 GLN A C 1
ATOM 825 O O . GLN A 1 110 ? -15.763 2.571 17.223 1.00 90.50 110 GLN A O 1
ATOM 830 N N . HIS A 1 111 ? -14.122 1.872 15.856 1.00 91.94 111 HIS A N 1
ATOM 831 C CA . HIS A 1 111 ? -14.091 0.493 16.338 1.00 91.94 111 HIS A CA 1
ATOM 832 C C . HIS A 1 111 ? -13.681 0.428 17.815 1.00 91.94 111 HIS A C 1
ATOM 834 O O . HIS A 1 111 ? -14.379 -0.195 18.612 1.00 91.94 111 HIS A O 1
ATOM 840 N N . CYS A 1 112 ? -12.597 1.104 18.202 1.00 90.50 112 CYS A N 1
ATOM 841 C CA . CYS A 1 112 ? -12.109 1.104 19.582 1.00 90.50 112 CYS A CA 1
ATOM 842 C C . CYS A 1 112 ? -13.083 1.774 20.562 1.00 90.50 112 CYS A C 1
ATOM 844 O O . CYS A 1 112 ? -13.093 1.429 21.736 1.00 90.50 112 CYS A O 1
ATOM 846 N N . ALA A 1 113 ? -13.910 2.708 20.085 1.00 90.44 113 ALA A N 1
ATOM 847 C CA . ALA A 1 113 ? -14.968 3.341 20.872 1.00 90.44 113 ALA A CA 1
ATOM 848 C C . ALA A 1 113 ? -16.270 2.515 20.936 1.00 90.44 113 ALA A C 1
ATOM 850 O O . ALA A 1 113 ? -17.267 2.980 21.486 1.00 90.44 113 ALA A O 1
ATOM 851 N N . SER A 1 114 ? -16.309 1.324 20.329 1.00 92.31 114 SER A N 1
ATOM 852 C CA . SER A 1 114 ? -17.498 0.472 20.340 1.00 92.31 114 SER A CA 1
ATOM 853 C C . SER A 1 114 ? -17.585 -0.370 21.616 1.00 92.31 114 SER A C 1
ATOM 855 O O . SER A 1 114 ? -16.589 -0.923 22.078 1.00 92.31 114 SER A O 1
ATOM 857 N N . GLN A 1 115 ? -18.809 -0.570 22.117 1.00 89.50 115 GLN A N 1
ATOM 858 C CA . GLN A 1 115 ? -19.072 -1.450 23.268 1.00 89.50 115 GLN A CA 1
ATOM 859 C C . GLN A 1 115 ? -18.584 -2.892 23.038 1.00 89.50 115 GLN A C 1
ATOM 861 O O . GLN A 1 115 ? -18.219 -3.591 23.979 1.00 89.50 115 GLN A O 1
ATOM 866 N N . GLN A 1 116 ? -18.551 -3.344 21.779 1.00 86.88 116 GLN A N 1
ATOM 867 C CA . GLN A 1 116 ? -18.032 -4.665 21.422 1.00 86.88 116 GLN A CA 1
ATOM 868 C C . GLN A 1 116 ? -16.523 -4.766 21.664 1.00 86.88 116 GLN A C 1
ATOM 870 O O . GLN A 1 116 ? -16.042 -5.793 22.144 1.00 86.88 116 GLN A O 1
ATOM 875 N N . HIS A 1 117 ? -15.778 -3.710 21.332 1.00 89.75 117 HIS A N 1
ATOM 876 C CA . HIS A 1 117 ? -14.351 -3.646 21.607 1.00 89.75 117 HIS A CA 1
ATOM 877 C C . HIS A 1 117 ? -14.097 -3.629 23.114 1.00 89.75 117 HIS A C 1
ATOM 879 O O . HIS A 1 117 ? -13.288 -4.422 23.588 1.00 89.75 117 HIS A O 1
ATOM 885 N N . GLU A 1 118 ? -14.843 -2.808 23.862 1.00 88.12 118 GLU A N 1
ATOM 886 C CA . GLU A 1 118 ? -14.757 -2.759 25.324 1.00 88.12 118 GLU A CA 1
ATOM 887 C C . GLU A 1 118 ? -14.973 -4.145 25.936 1.00 88.12 118 GLU A C 1
ATOM 889 O O . GLU A 1 118 ? -14.123 -4.599 26.693 1.00 88.12 118 GLU A O 1
ATOM 894 N N . ALA A 1 119 ? -16.023 -4.868 25.534 1.00 86.31 119 ALA A N 1
ATOM 895 C CA . ALA A 1 119 ? -16.291 -6.227 26.005 1.00 86.31 119 ALA A CA 1
ATOM 896 C C . ALA A 1 119 ? -15.151 -7.214 25.685 1.00 86.31 119 ALA A C 1
ATOM 898 O O . ALA A 1 119 ? -14.781 -8.023 26.535 1.00 86.31 119 ALA A O 1
ATOM 899 N N . ASN A 1 120 ? -14.561 -7.128 24.489 1.00 85.31 120 ASN A N 1
ATOM 900 C CA . ASN A 1 120 ? -13.450 -7.991 24.079 1.00 85.31 120 ASN A CA 1
ATOM 901 C C . ASN A 1 120 ? -12.141 -7.665 24.818 1.00 85.31 120 ASN A C 1
ATOM 903 O O . ASN A 1 120 ? -11.353 -8.565 25.089 1.00 85.31 120 ASN A O 1
ATOM 907 N N . THR A 1 121 ? -11.898 -6.395 25.150 1.00 85.44 121 THR A N 1
ATOM 908 C CA . THR A 1 121 ? -10.716 -5.970 25.923 1.00 85.44 121 THR A CA 1
ATOM 909 C C . THR A 1 121 ? -10.894 -6.100 27.432 1.00 85.44 121 THR A C 1
ATOM 911 O O . THR A 1 121 ? -9.908 -6.189 28.155 1.00 85.44 121 THR A O 1
ATOM 914 N N . ALA A 1 122 ? -12.141 -6.101 27.905 1.00 76.25 122 ALA A N 1
ATOM 915 C CA . ALA A 1 122 ? -12.496 -6.215 29.311 1.00 76.25 122 ALA A CA 1
ATOM 916 C C . ALA A 1 122 ? -12.638 -7.664 29.767 1.00 76.25 122 ALA A C 1
ATOM 918 O O . ALA A 1 122 ? -12.873 -7.866 30.953 1.00 76.25 122 ALA A O 1
ATOM 919 N N . GLN A 1 123 ? -12.513 -8.658 28.875 1.00 59.34 123 GLN A N 1
ATOM 920 C CA . GLN A 1 123 ? -12.381 -10.049 29.294 1.00 59.34 123 GLN A CA 1
ATOM 921 C C . GLN A 1 123 ? -11.141 -10.141 30.195 1.00 59.34 123 GLN A C 1
ATOM 923 O O . GLN A 1 123 ? -10.020 -10.028 29.688 1.00 59.34 123 GLN A O 1
ATOM 928 N N . PRO A 1 124 ? -11.306 -10.315 31.520 1.00 51.88 124 PRO A N 1
ATOM 929 C CA . PRO A 1 124 ? -10.178 -10.698 32.338 1.00 51.88 124 PRO A CA 1
ATOM 930 C C . PRO A 1 124 ? -9.725 -12.048 31.796 1.00 51.88 124 PRO A C 1
ATOM 932 O O . PRO A 1 124 ? -10.554 -12.877 31.403 1.00 51.88 124 PRO A O 1
ATOM 935 N N . GLU A 1 125 ? -8.417 -12.263 31.733 1.00 51.88 125 GLU A N 1
ATOM 936 C CA . GLU A 1 125 ? -7.890 -13.600 31.522 1.00 51.88 125 GLU A CA 1
ATOM 937 C C . GLU A 1 125 ? -8.672 -14.555 32.435 1.00 51.88 125 GLU A C 1
ATOM 939 O O . GLU A 1 125 ? -8.696 -14.381 33.655 1.00 51.88 125 GLU A O 1
ATOM 944 N N . LEU A 1 126 ? -9.363 -15.530 31.838 1.00 51.72 126 LEU A N 1
ATOM 945 C CA . LEU A 1 126 ? -10.084 -16.621 32.510 1.00 51.72 126 LEU A CA 1
ATOM 946 C C . LEU A 1 126 ? -9.115 -17.545 33.278 1.00 51.72 126 LEU A C 1
ATOM 948 O O . LEU A 1 126 ? -9.321 -18.749 33.374 1.00 51.72 126 LEU A O 1
ATOM 952 N N . THR A 1 127 ? -8.017 -17.000 33.787 1.00 54.66 127 THR A N 1
ATOM 953 C CA . THR A 1 127 ? -6.975 -17.691 34.524 1.00 54.66 127 THR A CA 1
ATOM 954 C C . THR A 1 127 ? -7.272 -17.638 36.015 1.00 54.66 127 THR A C 1
ATOM 956 O O . THR A 1 127 ? -7.150 -18.661 36.665 1.00 54.66 127 THR A O 1
ATOM 959 N N . HIS A 1 128 ? -7.795 -16.543 36.579 1.00 53.38 128 HIS A N 1
ATOM 960 C CA . HIS A 1 128 ? -7.874 -16.478 38.045 1.00 53.38 128 HIS A CA 1
ATOM 961 C C . HIS A 1 128 ? -9.040 -17.268 38.674 1.00 53.38 128 HIS A C 1
ATOM 963 O O . HIS A 1 128 ? -8.853 -17.892 39.712 1.00 53.38 128 HIS A O 1
ATOM 969 N N . GLU A 1 129 ? -10.227 -17.321 38.056 1.00 54.62 129 GLU A N 1
ATOM 970 C CA . GLU A 1 129 ? -11.361 -18.054 38.660 1.00 54.62 129 GLU A CA 1
ATOM 971 C C . GLU A 1 129 ? -11.367 -19.553 38.326 1.00 54.62 129 GLU A C 1
ATOM 973 O O . GLU A 1 129 ? -11.864 -20.361 39.108 1.00 54.62 129 GLU A O 1
ATOM 978 N N . MET A 1 130 ? -10.779 -19.964 37.198 1.00 57.16 130 MET A N 1
ATOM 979 C CA . MET A 1 130 ? -10.642 -21.388 36.863 1.00 57.16 130 MET A CA 1
ATOM 980 C C . MET A 1 130 ? -9.411 -22.035 37.500 1.00 57.16 130 MET A C 1
ATOM 982 O O . MET A 1 130 ? -9.448 -23.234 37.763 1.00 57.16 130 MET A O 1
ATOM 986 N N . GLU A 1 131 ? -8.356 -21.284 37.816 1.00 59.66 131 GLU A N 1
ATOM 987 C CA . GLU A 1 131 ? -7.187 -21.826 38.516 1.00 59.66 131 GLU A CA 1
ATOM 988 C C . GLU A 1 131 ? -7.495 -22.101 39.998 1.00 59.66 131 GLU A C 1
ATOM 990 O O . GLU A 1 131 ? -7.083 -23.139 40.516 1.00 59.66 131 GLU A O 1
ATOM 995 N N . ASP A 1 132 ? -8.337 -21.285 40.647 1.00 66.12 132 ASP A N 1
ATOM 996 C CA . ASP A 1 132 ? -8.852 -21.582 41.993 1.00 66.12 132 ASP A CA 1
ATOM 997 C C . ASP A 1 132 ? -9.763 -22.819 42.003 1.00 66.12 132 ASP A C 1
ATOM 999 O O . ASP A 1 132 ? -9.631 -23.683 42.872 1.00 66.12 132 ASP A O 1
ATOM 1003 N N . VAL A 1 133 ? -10.637 -22.976 41.000 1.00 74.62 133 VAL A N 1
ATOM 1004 C CA . VAL A 1 133 ? -11.479 -24.179 40.873 1.00 74.62 133 VAL A CA 1
ATOM 1005 C C . VAL A 1 133 ? -10.621 -25.425 40.622 1.00 74.62 133 VAL A C 1
ATOM 1007 O O . VAL A 1 133 ? -10.854 -26.465 41.239 1.00 74.62 133 VAL A O 1
ATOM 1010 N N . VAL A 1 134 ? -9.591 -25.341 39.775 1.00 75.12 134 VAL A N 1
ATOM 1011 C CA . VAL A 1 134 ? -8.669 -26.460 39.505 1.00 75.12 134 VAL A CA 1
ATOM 1012 C C . VAL A 1 134 ? -7.827 -26.806 40.738 1.00 75.12 134 VAL A C 1
ATOM 1014 O O . VAL A 1 134 ? -7.690 -27.989 41.070 1.00 75.12 134 VAL A O 1
ATOM 1017 N N . ASN A 1 135 ? -7.317 -25.811 41.466 1.00 74.75 135 ASN A N 1
ATOM 1018 C CA . ASN A 1 135 ? -6.578 -26.020 42.712 1.00 74.75 135 ASN A CA 1
ATOM 1019 C C . ASN A 1 135 ? -7.472 -26.626 43.801 1.00 74.75 135 ASN A C 1
ATOM 1021 O O . ASN A 1 135 ? -7.055 -27.557 44.495 1.00 74.75 135 ASN A O 1
ATOM 1025 N N . GLN A 1 136 ? -8.725 -26.178 43.907 1.00 78.81 136 GLN A N 1
ATOM 1026 C CA . GLN A 1 136 ? -9.692 -26.714 44.862 1.00 78.81 136 GLN A CA 1
ATOM 1027 C C . GLN A 1 136 ? -10.081 -28.165 44.530 1.00 78.81 136 GLN A C 1
ATOM 1029 O O . GLN A 1 136 ? -10.058 -29.011 45.427 1.00 78.81 136 GLN A O 1
ATOM 1034 N N . ILE A 1 137 ? -10.348 -28.498 43.258 1.00 79.69 137 ILE A N 1
ATOM 1035 C CA . ILE A 1 137 ? -10.603 -29.883 42.808 1.00 79.69 137 ILE A CA 1
ATOM 1036 C C . ILE A 1 137 ? -9.394 -30.779 43.103 1.00 79.69 137 ILE A C 1
ATOM 1038 O O . ILE A 1 137 ? -9.556 -31.889 43.613 1.00 79.69 137 ILE A O 1
ATOM 1042 N N . THR A 1 138 ? -8.180 -30.295 42.834 1.00 81.00 138 THR A N 1
ATOM 1043 C CA . THR A 1 138 ? -6.938 -31.041 43.089 1.00 81.00 138 THR A CA 1
ATOM 1044 C C . THR A 1 138 ? -6.747 -31.308 44.584 1.00 81.00 138 THR A C 1
ATOM 1046 O O . THR A 1 138 ? -6.454 -32.438 44.983 1.00 81.00 138 THR A O 1
ATOM 1049 N N . ALA A 1 139 ? -6.987 -30.306 45.433 1.00 81.00 139 ALA A N 1
ATOM 1050 C CA . ALA A 1 139 ? -6.926 -30.452 46.884 1.00 81.00 139 ALA A CA 1
ATOM 1051 C C . ALA A 1 139 ? -7.992 -31.426 47.418 1.00 81.00 139 ALA A C 1
ATOM 1053 O O . ALA A 1 139 ? -7.707 -32.219 48.318 1.00 81.00 139 ALA A O 1
ATOM 1054 N N . LEU A 1 140 ? -9.210 -31.397 46.869 1.00 81.38 140 LEU A N 1
ATOM 1055 C CA . LEU A 1 140 ? -10.290 -32.328 47.214 1.00 81.38 140 LEU A CA 1
ATOM 1056 C C . LEU A 1 140 ? -9.954 -33.770 46.802 1.00 81.38 140 LEU A C 1
ATOM 1058 O O . LEU A 1 140 ? -10.153 -34.696 47.589 1.00 81.38 140 LEU A O 1
ATOM 1062 N N . ALA A 1 141 ? -9.382 -33.971 45.614 1.00 80.94 141 ALA A N 1
ATOM 1063 C CA . ALA A 1 141 ? -8.967 -35.287 45.132 1.00 80.94 141 ALA A CA 1
ATOM 1064 C C . ALA A 1 141 ? -7.814 -35.880 45.965 1.00 80.94 141 ALA A C 1
ATOM 1066 O O . ALA A 1 141 ? -7.835 -37.070 46.294 1.00 80.94 141 ALA A O 1
ATOM 1067 N N . ALA A 1 142 ? -6.837 -35.061 46.370 1.00 74.31 142 ALA A N 1
ATOM 1068 C CA . ALA A 1 142 ? -5.744 -35.485 47.247 1.00 74.31 142 ALA A CA 1
ATOM 1069 C C . ALA A 1 142 ? -6.243 -35.901 48.644 1.00 74.31 142 ALA A C 1
ATOM 1071 O O . ALA A 1 142 ? -5.812 -36.923 49.186 1.00 74.31 142 ALA A O 1
ATOM 1072 N N . GLN A 1 143 ? -7.197 -35.154 49.208 1.00 76.81 143 GLN A N 1
ATOM 1073 C CA . GLN A 1 143 ? -7.832 -35.491 50.486 1.00 76.81 143 GLN A CA 1
ATOM 1074 C C . GLN A 1 143 ? -8.649 -36.788 50.396 1.00 76.81 143 GLN A C 1
ATOM 1076 O O . GLN A 1 143 ? -8.508 -37.657 51.256 1.00 76.81 143 GLN A O 1
ATOM 1081 N N . ALA A 1 144 ? -9.435 -36.970 49.330 1.00 73.69 144 ALA A N 1
ATOM 1082 C CA . ALA A 1 144 ? -10.212 -38.192 49.114 1.00 73.69 144 ALA A CA 1
ATOM 1083 C C . ALA A 1 144 ? -9.319 -39.436 48.931 1.00 73.69 144 ALA A C 1
ATOM 1085 O O . ALA A 1 144 ? -9.634 -40.507 49.448 1.00 73.69 144 ALA A O 1
ATOM 1086 N N . SER A 1 145 ? -8.171 -39.282 48.265 1.00 62.44 145 SER A N 1
ATOM 1087 C CA . SER A 1 145 ? -7.190 -40.361 48.063 1.00 62.44 145 SER A CA 1
ATOM 1088 C C . SER A 1 145 ? -6.451 -40.746 49.352 1.00 62.44 145 SER A C 1
ATOM 1090 O O . SER A 1 145 ? -6.041 -41.892 49.511 1.00 62.44 145 SER A O 1
ATOM 1092 N N . SER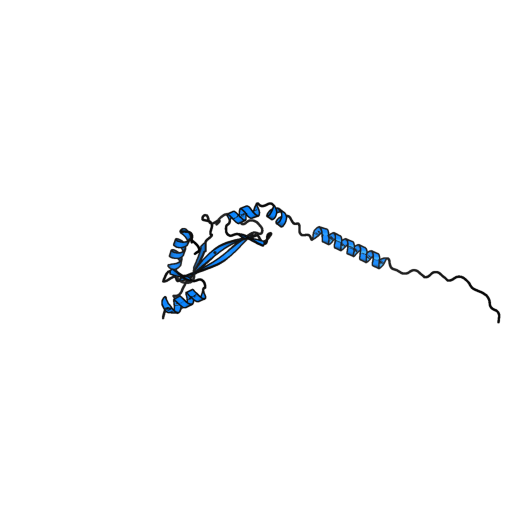 A 1 146 ? -6.313 -39.809 50.295 1.00 59.19 146 SER A N 1
ATOM 1093 C CA . SER A 1 146 ? -5.624 -40.024 51.578 1.00 59.19 146 SER A CA 1
ATOM 1094 C C . SER A 1 146 ? -6.557 -40.560 52.675 1.00 59.19 146 SER A C 1
ATOM 1096 O O . SER A 1 146 ? -6.094 -41.171 53.636 1.00 59.19 146 SER A O 1
ATOM 1098 N N . ALA A 1 147 ? -7.873 -40.364 52.530 1.00 56.06 147 ALA A N 1
ATOM 1099 C CA . ALA A 1 147 ? -8.893 -40.885 53.443 1.00 56.06 147 ALA A CA 1
ATOM 1100 C C . ALA A 1 147 ? -9.270 -42.359 53.176 1.00 56.06 147 ALA A C 1
ATOM 1102 O O . ALA A 1 147 ? -9.930 -42.987 54.004 1.00 56.06 147 ALA A O 1
ATOM 1103 N N . ALA A 1 148 ? -8.825 -42.945 52.060 1.00 49.94 148 ALA A N 1
ATOM 1104 C CA . ALA A 1 148 ? -9.026 -44.355 51.736 1.00 49.94 148 ALA A CA 1
ATOM 1105 C C . ALA A 1 148 ? -7.897 -45.239 52.306 1.00 49.94 148 ALA A C 1
ATOM 1107 O O . ALA A 1 148 ? -7.131 -45.851 51.567 1.00 49.94 148 ALA A O 1
ATOM 1108 N N . SER A 1 149 ? -7.791 -45.326 53.636 1.00 47.31 149 SER A N 1
ATOM 1109 C CA . SER A 1 149 ? -7.093 -46.446 54.288 1.00 47.31 149 SER A CA 1
ATOM 1110 C C . SER A 1 149 ? -8.122 -47.490 54.750 1.00 47.31 149 SER A C 1
ATOM 1112 O O . SER A 1 149 ? -9.072 -47.128 55.447 1.00 47.31 149 SER A O 1
ATOM 1114 N N . PRO A 1 150 ? -7.974 -48.777 54.382 1.00 48.94 150 PRO A N 1
ATOM 1115 C CA . PRO A 1 150 ? -8.971 -49.806 54.657 1.00 48.94 150 PRO A CA 1
ATOM 1116 C C . PRO A 1 150 ? -8.887 -50.284 56.118 1.00 48.94 150 PRO A C 1
ATOM 1118 O O . PRO A 1 150 ? -7.818 -50.654 56.602 1.00 48.94 150 PRO A O 1
ATOM 1121 N N . LYS A 1 151 ? -10.022 -50.327 56.825 1.00 41.72 151 LYS A N 1
ATOM 1122 C CA . LYS A 1 151 ? -10.176 -51.010 58.127 1.00 41.72 151 LYS A CA 1
ATOM 1123 C C . LYS A 1 151 ? -11.386 -51.961 58.066 1.00 41.72 151 LYS A C 1
ATOM 1125 O O . LYS A 1 151 ? -12.285 -51.729 57.265 1.00 41.72 151 LYS A O 1
ATOM 1130 N N . PRO A 1 152 ? -11.379 -53.062 58.833 1.00 43.06 152 PRO A N 1
ATOM 1131 C CA . PRO A 1 152 ? -11.343 -54.435 58.346 1.00 43.06 152 PRO A CA 1
ATOM 1132 C C . PRO A 1 152 ? -12.744 -55.056 58.250 1.00 43.06 152 PRO A C 1
ATOM 1134 O O . PRO A 1 152 ? -13.695 -54.581 58.867 1.00 43.06 152 PRO A O 1
ATOM 1137 N N . ALA A 1 153 ? -12.844 -56.146 57.487 1.00 52.66 153 ALA A N 1
ATOM 1138 C CA . ALA A 1 153 ? -14.063 -56.929 57.304 1.00 52.66 153 ALA A CA 1
ATOM 1139 C C . ALA A 1 153 ? -14.697 -57.376 58.643 1.00 52.66 153 ALA A C 1
ATOM 1141 O O . ALA A 1 153 ? -13.967 -57.725 59.577 1.00 52.66 153 ALA A O 1
ATOM 1142 N N . PRO A 1 1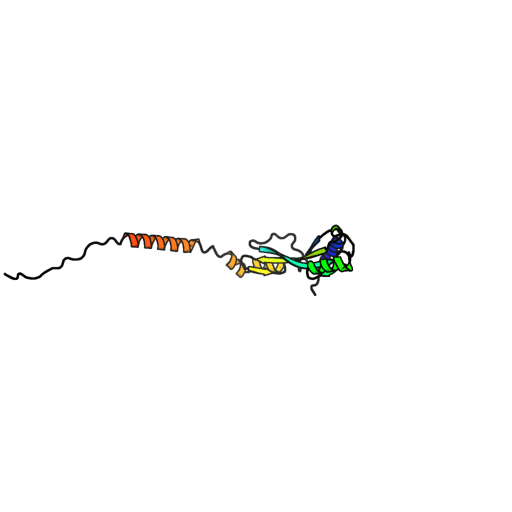54 ? -16.041 -57.399 58.745 1.00 44.19 154 PRO A N 1
ATOM 1143 C CA . PRO A 1 154 ? -16.734 -57.878 59.934 1.00 44.19 154 PRO A CA 1
ATOM 1144 C C . PRO A 1 154 ? -16.586 -59.400 60.072 1.00 44.19 154 PRO A C 1
ATOM 1146 O O . PRO A 1 154 ? -16.682 -60.142 59.094 1.00 44.19 154 PRO A O 1
ATOM 1149 N N . ALA A 1 155 ? -16.343 -59.851 61.303 1.00 53.81 155 ALA A N 1
ATOM 1150 C CA . ALA A 1 155 ? -16.230 -61.260 61.663 1.00 53.81 155 ALA A CA 1
ATOM 1151 C C . ALA A 1 155 ? -17.524 -62.035 61.340 1.00 53.81 155 ALA A C 1
ATOM 1153 O O . ALA A 1 155 ? -18.611 -61.539 61.653 1.00 53.81 155 ALA A O 1
ATOM 1154 N N . PRO A 1 156 ? -17.443 -63.25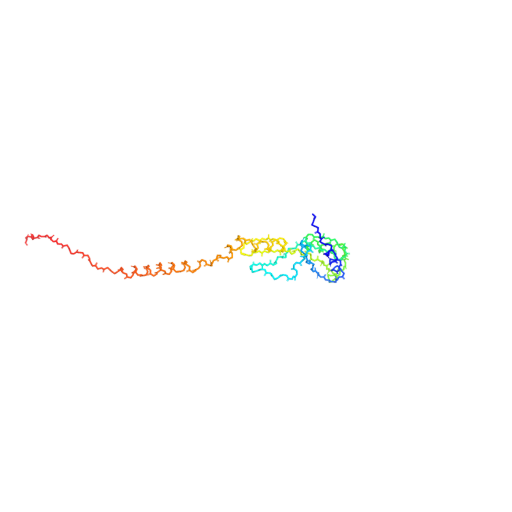6 60.779 1.00 48.41 156 PRO A N 1
ATOM 1155 C CA . PRO A 1 156 ? -18.598 -64.129 60.695 1.00 48.41 156 PRO A CA 1
ATOM 1156 C C . PRO A 1 156 ? -18.827 -64.823 62.041 1.00 48.41 156 PRO A C 1
ATOM 1158 O O . PRO A 1 156 ? -17.935 -65.439 62.625 1.00 48.41 156 PRO A O 1
ATOM 1161 N N . MET A 1 157 ? -20.055 -64.683 62.517 1.00 55.94 157 MET A N 1
ATOM 1162 C CA . MET A 1 157 ? -20.650 -65.413 63.625 1.00 55.94 157 MET A CA 1
ATOM 1163 C C . MET A 1 157 ? -21.250 -66.739 63.123 1.00 55.94 157 MET A C 1
ATOM 1165 O O . MET A 1 157 ? -21.854 -66.759 62.054 1.00 55.94 157 MET A O 1
ATOM 1169 N N . GLU A 1 158 ? -21.114 -67.781 63.954 1.00 45.00 158 GLU A N 1
ATOM 1170 C CA . GLU A 1 158 ? -21.945 -69.001 64.051 1.00 45.00 158 GLU A CA 1
ATOM 1171 C C . GLU A 1 158 ? -21.790 -70.119 62.991 1.00 45.00 158 GLU A C 1
ATOM 1173 O O . GLU A 1 158 ? -22.126 -69.940 61.824 1.00 45.00 158 GLU A O 1
ATOM 1178 N N . ALA A 1 159 ? -21.390 -71.324 63.442 1.00 45.25 159 ALA A N 1
ATOM 1179 C CA . ALA A 1 159 ? -22.228 -72.542 63.389 1.00 45.25 159 ALA A CA 1
ATOM 1180 C C . ALA A 1 159 ? -21.501 -73.813 63.909 1.00 45.25 159 ALA A C 1
ATOM 1182 O O . ALA A 1 159 ? -20.604 -74.333 63.255 1.00 45.25 159 ALA A O 1
ATOM 1183 N N . GLY A 1 160 ? -21.992 -74.362 65.031 1.00 47.78 160 GLY A N 1
ATOM 1184 C CA . GLY A 1 160 ? -22.262 -75.803 65.201 1.00 47.78 160 GLY A CA 1
ATOM 1185 C C . GLY A 1 160 ? -21.127 -76.762 65.623 1.00 47.78 160 GLY A C 1
ATOM 1186 O O . GLY A 1 160 ? -20.143 -76.907 64.903 1.00 47.78 160 GLY A O 1
ATOM 1187 N N . PRO A 1 161 ? -21.293 -77.532 66.719 1.00 58.06 161 PRO A N 1
ATOM 1188 C CA . PRO A 1 161 ? -20.473 -78.710 66.988 1.00 58.06 161 PRO A CA 1
ATOM 1189 C C . PRO A 1 161 ? -20.987 -79.917 66.183 1.00 58.06 161 PRO A C 1
ATOM 1191 O O . PRO A 1 161 ? -22.179 -80.223 66.213 1.00 58.06 161 PRO A O 1
ATOM 1194 N N . VAL A 1 162 ? -20.090 -80.646 65.514 1.00 55.62 162 VAL A N 1
ATOM 1195 C CA . VAL A 1 162 ? -20.358 -82.014 65.047 1.00 55.62 162 VAL A CA 1
ATOM 1196 C C . VAL A 1 162 ? -19.271 -82.949 65.565 1.00 55.62 162 VAL A C 1
ATOM 1198 O O . VAL A 1 162 ? -18.078 -82.717 65.393 1.00 55.62 162 VAL A O 1
ATOM 1201 N N . SER A 1 163 ? -19.734 -83.965 66.284 1.00 57.41 163 SER A N 1
ATOM 1202 C CA . SER A 1 163 ? -18.971 -85.020 66.938 1.00 57.41 163 SER A CA 1
ATOM 1203 C C . SER A 1 163 ? -18.348 -85.998 65.939 1.00 57.41 163 SER A C 1
ATOM 1205 O O . SER A 1 163 ? -18.952 -86.301 64.909 1.00 57.41 163 SER A O 1
ATOM 1207 N N . GLY A 1 164 ? -17.188 -86.541 66.312 1.00 50.56 164 GLY A N 1
ATOM 1208 C CA . GLY A 1 164 ? -16.516 -87.684 65.694 1.00 50.56 164 GLY A CA 1
ATOM 1209 C C . GLY A 1 164 ? -15.350 -88.120 66.560 1.00 50.56 164 GLY A C 1
ATOM 1210 O O . GLY A 1 164 ? -14.352 -87.370 66.569 1.00 50.56 164 GLY A O 1
#

pLDDT: mean 80.55, std 16.51, range [41.72, 97.25]

Radius of gyration: 35.32 Å; chains: 1; bounding box: 46×102×89 Å

Sequence (164 aa):
MFKLPAKTVGEIGQACATTGHTIVRFSTDAEGMAATAMPPHCRHLEKEAAFICKKCQLAFPTEAAVNGHQRAVCFAGLAFEQRGHVRLVQLGFECRACHERVATAAQLVQHCASQQHEANTAQPELTHEMEDVVNQITALAAQASSAASPKPAPAPMEAGPVSG

Foldseek 3Di:
DDDDDPVQVVVQLVLLPDFAEAEGEDAPDPDDPPDDPADPQKDKDKDFDWKAWSQPRDTHRDPVVSVVCCCPPRPPPHDPRRGYIYTYIYMWMARRLVRDTGRDVVVVVVVCPDPVVVVSVVPDPPCPPVVVVVVVVVVVVVVVVVPPDDDDDDDDDDDDDDDD

Secondary structure (DSSP, 8-state):
-PPPPHHHHHHHHHHHTSSS-EEEEE-SSSS--SSSPPPTTEEEEEEEEEEEETTT--EESSHHHHHHHIIIIISTTS-GGG--EEEEEEEEEEETTTTEEESSHHHHHHHHTSHHHHHHHS---TTHHHHHHHHHHHHHHHHHHHS----PPPPPP-------